Protein AF-A0A834BAZ3-F1 (afdb_monomer)

Structure (mmCIF, N/CA/C/O backbone):
data_AF-A0A834BAZ3-F1
#
_entry.id   AF-A0A834BAZ3-F1
#
loop_
_atom_site.group_PDB
_atom_site.id
_atom_site.type_symbol
_atom_site.label_atom_id
_atom_site.label_alt_id
_atom_site.label_comp_id
_atom_site.label_asym_id
_atom_site.label_entity_id
_atom_site.label_seq_id
_atom_site.pdbx_PDB_ins_code
_atom_site.Cartn_x
_atom_site.Cartn_y
_atom_site.Cartn_z
_atom_site.occupancy
_atom_site.B_iso_or_equiv
_atom_site.auth_seq_id
_atom_site.auth_comp_id
_atom_site.auth_asym_id
_atom_site.auth_atom_id
_atom_site.pdbx_PDB_model_num
ATOM 1 N N . MET A 1 1 ? 1.204 -18.475 -13.395 1.00 45.66 1 MET A N 1
ATOM 2 C CA . MET A 1 1 ? 1.493 -17.386 -14.358 1.00 45.66 1 MET A CA 1
ATOM 3 C C . MET A 1 1 ? 2.823 -16.656 -14.128 1.00 45.66 1 MET A C 1
ATOM 5 O O . MET A 1 1 ? 3.284 -16.047 -15.079 1.00 45.66 1 MET A O 1
ATOM 9 N N . SER A 1 2 ? 3.502 -16.736 -12.968 1.00 54.53 2 SER A N 1
ATOM 10 C CA . SER A 1 2 ? 4.759 -15.977 -12.756 1.00 54.53 2 SER A CA 1
ATOM 11 C C . SER A 1 2 ? 5.998 -16.516 -13.499 1.00 54.53 2 SER A C 1
ATOM 13 O O . SER A 1 2 ? 6.891 -15.741 -13.818 1.00 54.53 2 SER A O 1
ATOM 15 N N . ARG A 1 3 ? 6.054 -17.813 -13.845 1.00 56.44 3 ARG A N 1
ATOM 16 C CA . ARG A 1 3 ? 7.254 -18.448 -14.438 1.00 56.44 3 ARG A CA 1
ATOM 17 C C . ARG A 1 3 ? 7.638 -17.970 -15.847 1.00 56.44 3 ARG A C 1
ATOM 19 O O . ARG A 1 3 ? 8.789 -18.130 -16.219 1.00 56.44 3 ARG A O 1
ATOM 26 N N . MET A 1 4 ? 6.720 -17.389 -16.624 1.00 57.44 4 MET A N 1
ATOM 27 C CA . MET A 1 4 ? 7.007 -16.990 -18.016 1.00 57.44 4 MET A CA 1
ATOM 28 C C . MET A 1 4 ? 7.704 -15.626 -18.135 1.00 57.44 4 MET A C 1
ATOM 30 O O . MET A 1 4 ? 8.395 -15.377 -19.116 1.00 57.44 4 MET A O 1
ATOM 34 N N . TRP A 1 5 ? 7.566 -14.754 -17.135 1.00 62.06 5 TRP A N 1
ATOM 35 C CA . TRP A 1 5 ? 8.027 -13.361 -17.213 1.00 62.06 5 TRP A CA 1
ATOM 36 C C . TRP A 1 5 ? 9.487 -13.171 -16.782 1.00 62.06 5 TRP A C 1
ATOM 38 O O . TRP A 1 5 ? 10.080 -12.134 -17.069 1.00 62.06 5 TRP A O 1
ATOM 48 N N . GLY A 1 6 ? 10.089 -14.174 -16.132 1.00 57.16 6 GLY A N 1
ATOM 49 C CA . GLY A 1 6 ? 11.471 -14.118 -15.639 1.00 57.16 6 GLY A CA 1
ATOM 50 C C . GLY A 1 6 ? 12.545 -14.044 -16.732 1.00 57.16 6 GLY A C 1
ATOM 51 O O . GLY A 1 6 ? 13.692 -13.749 -16.423 1.00 57.16 6 GLY A O 1
ATOM 52 N N . HIS A 1 7 ? 12.183 -14.283 -17.997 1.00 56.03 7 HIS A N 1
ATOM 53 C CA . HIS A 1 7 ? 13.101 -14.245 -19.142 1.00 56.03 7 HIS A CA 1
ATOM 54 C C . HIS A 1 7 ? 13.091 -12.914 -19.915 1.00 56.03 7 HIS A C 1
ATOM 56 O O . HIS A 1 7 ? 13.805 -12.787 -20.907 1.00 56.03 7 HIS A O 1
ATOM 62 N N . LEU A 1 8 ? 12.295 -11.920 -19.498 1.00 61.44 8 LEU A N 1
ATOM 63 C CA . LEU A 1 8 ? 12.310 -10.594 -20.125 1.00 61.44 8 LEU A CA 1
ATOM 64 C C . LEU A 1 8 ? 13.621 -9.872 -19.788 1.00 61.44 8 LEU A C 1
ATOM 66 O O . LEU A 1 8 ? 13.896 -9.580 -18.624 1.00 61.44 8 LEU A O 1
ATOM 70 N N . SER A 1 9 ? 14.399 -9.557 -20.824 1.00 60.88 9 SER A N 1
ATOM 71 C CA . SER A 1 9 ? 15.765 -9.013 -20.754 1.00 60.88 9 SER A CA 1
ATOM 72 C C . SER A 1 9 ? 15.907 -7.700 -19.977 1.00 60.88 9 SER A C 1
ATOM 74 O O . SER A 1 9 ? 16.992 -7.389 -19.501 1.00 60.88 9 SER A O 1
ATOM 76 N N . GLU A 1 10 ? 14.829 -6.929 -19.830 1.00 67.31 10 GLU A N 1
ATOM 77 C CA . GLU A 1 10 ? 14.851 -5.589 -19.228 1.00 67.31 10 GLU A CA 1
ATOM 78 C C . GLU A 1 10 ? 14.331 -5.534 -17.777 1.00 67.31 10 GLU A C 1
ATOM 80 O O . GLU A 1 10 ? 14.084 -4.449 -17.244 1.00 67.31 10 GLU A O 1
ATOM 85 N N . GLY A 1 11 ? 14.123 -6.691 -17.135 1.00 77.38 11 GLY A N 1
ATOM 86 C CA . GLY A 1 11 ? 13.735 -6.778 -15.719 1.00 77.38 11 GLY A CA 1
ATOM 87 C C . GLY A 1 11 ? 12.262 -6.462 -15.419 1.00 77.38 11 GLY A C 1
ATOM 88 O O . GLY A 1 11 ? 11.820 -6.610 -14.279 1.00 77.38 11 GLY A O 1
ATOM 89 N N . TYR A 1 12 ? 11.456 -6.101 -16.428 1.00 86.19 12 TYR A N 1
ATOM 90 C CA . TYR A 1 12 ? 10.031 -5.789 -16.242 1.00 86.19 12 TYR A CA 1
ATOM 91 C C . TYR A 1 12 ? 9.219 -6.946 -15.663 1.00 86.19 12 TYR A C 1
ATOM 93 O O . TYR A 1 12 ? 8.254 -6.696 -14.952 1.00 86.19 12 TYR A O 1
ATOM 101 N N . GLY A 1 13 ? 9.606 -8.203 -15.900 1.00 88.12 13 GLY A N 1
ATOM 102 C CA . GLY A 1 13 ? 8.900 -9.346 -15.319 1.00 88.12 13 GLY A CA 1
ATOM 103 C C . GLY A 1 13 ? 8.860 -9.309 -13.788 1.00 88.12 13 GLY A C 1
ATOM 104 O O . GLY A 1 13 ? 7.816 -9.580 -13.190 1.00 88.12 13 GLY A O 1
ATOM 105 N N . GLN A 1 14 ? 9.964 -8.902 -13.153 1.00 88.88 14 GLN A N 1
ATOM 106 C CA . GLN A 1 14 ? 10.025 -8.725 -11.703 1.00 88.88 14 GLN A CA 1
ATOM 107 C C . GLN A 1 14 ? 9.153 -7.546 -11.257 1.00 88.88 14 GLN A C 1
ATOM 109 O O . GLN A 1 14 ? 8.362 -7.706 -10.329 1.00 88.88 14 GLN A O 1
ATOM 114 N N . LEU A 1 15 ? 9.240 -6.408 -11.959 1.00 91.81 15 LEU A N 1
ATOM 115 C CA . LEU A 1 15 ? 8.444 -5.204 -11.683 1.00 91.81 15 LEU A CA 1
ATOM 116 C C . LEU A 1 15 ? 6.936 -5.473 -11.783 1.00 91.81 15 LEU A C 1
ATOM 118 O O . LEU A 1 15 ? 6.183 -5.139 -10.872 1.00 91.81 15 LEU A O 1
ATOM 122 N N . CYS A 1 16 ? 6.492 -6.148 -12.843 1.00 92.44 16 CYS A N 1
ATOM 123 C CA . CYS A 1 16 ? 5.100 -6.554 -13.005 1.00 92.44 16 CYS A CA 1
ATOM 124 C C . CYS A 1 16 ? 4.662 -7.501 -11.884 1.00 92.44 16 CYS A C 1
ATOM 126 O O . CYS A 1 16 ? 3.574 -7.341 -11.338 1.00 92.44 16 CYS A O 1
ATOM 128 N N . SER A 1 17 ? 5.500 -8.472 -11.510 1.00 93.00 17 SER A N 1
ATOM 129 C CA . SER A 1 17 ? 5.165 -9.423 -10.447 1.00 93.00 17 SER A CA 1
ATOM 130 C C . SER A 1 17 ? 4.983 -8.738 -9.091 1.00 93.00 17 SER A C 1
ATOM 132 O O . SER A 1 17 ? 4.024 -9.054 -8.385 1.00 93.00 17 SER A O 1
ATOM 134 N N . ILE A 1 18 ? 5.878 -7.818 -8.714 1.00 94.94 18 ILE A N 1
ATOM 135 C CA . ILE A 1 18 ? 5.769 -7.105 -7.434 1.00 94.94 18 ILE A CA 1
ATOM 136 C C . ILE A 1 18 ? 4.602 -6.109 -7.447 1.00 94.94 18 ILE A C 1
ATOM 138 O O . ILE A 1 18 ? 3.874 -6.015 -6.463 1.00 94.94 18 ILE A O 1
ATOM 142 N N . TYR A 1 19 ? 4.339 -5.454 -8.582 1.00 95.88 19 TYR A N 1
ATOM 143 C CA . TYR A 1 19 ? 3.196 -4.554 -8.724 1.00 95.88 19 TYR A CA 1
ATOM 144 C C . TYR A 1 19 ? 1.858 -5.300 -8.620 1.00 95.88 19 TYR A C 1
ATOM 146 O O . TYR A 1 19 ? 0.960 -4.876 -7.900 1.00 95.88 19 TYR A O 1
ATOM 154 N N . LEU A 1 20 ? 1.729 -6.467 -9.259 1.00 96.00 20 LEU A N 1
ATOM 155 C CA . LEU A 1 20 ? 0.533 -7.307 -9.128 1.00 96.00 20 LEU A CA 1
ATOM 156 C C . LEU A 1 20 ? 0.349 -7.845 -7.702 1.00 96.00 20 LEU A C 1
ATOM 158 O O . LEU A 1 20 ? -0.790 -8.007 -7.259 1.00 96.00 20 LEU A O 1
ATOM 162 N N . LYS A 1 21 ? 1.446 -8.116 -6.979 1.00 96.19 21 LYS A N 1
ATOM 163 C CA . LYS A 1 21 ? 1.386 -8.457 -5.551 1.00 96.19 21 LYS A CA 1
ATOM 164 C C . LYS A 1 21 ? 0.803 -7.289 -4.752 1.00 96.19 21 LYS A C 1
ATOM 166 O O . LYS A 1 21 ? -0.127 -7.515 -3.988 1.00 96.19 21 LYS A O 1
ATOM 171 N N . LEU A 1 22 ? 1.271 -6.063 -4.997 1.00 96.75 22 LEU A N 1
ATOM 172 C CA . LEU A 1 22 ? 0.737 -4.863 -4.353 1.00 96.75 22 LEU A CA 1
ATOM 173 C C . LEU A 1 22 ? -0.754 -4.665 -4.633 1.00 96.75 22 LEU A C 1
ATOM 175 O O . LEU A 1 22 ? -1.531 -4.478 -3.701 1.00 96.75 22 LEU A O 1
ATOM 179 N N . LEU A 1 23 ? -1.171 -4.759 -5.898 1.00 96.62 23 LEU A N 1
ATOM 180 C CA . LEU A 1 23 ? -2.580 -4.614 -6.268 1.00 96.62 23 LEU A CA 1
ATOM 181 C C . LEU A 1 23 ? -3.464 -5.643 -5.561 1.00 96.62 23 LEU A C 1
ATOM 183 O O . LEU A 1 23 ? -4.558 -5.308 -5.113 1.00 96.62 23 LEU A O 1
ATOM 187 N N . ARG A 1 24 ? -2.991 -6.887 -5.427 1.00 96.88 24 ARG A N 1
ATOM 188 C CA . ARG A 1 24 ? -3.692 -7.912 -4.653 1.00 96.88 24 ARG A CA 1
ATOM 189 C C . ARG A 1 24 ? -3.819 -7.513 -3.186 1.00 96.88 24 ARG A C 1
ATOM 191 O O . ARG A 1 24 ? -4.936 -7.522 -2.684 1.00 96.88 24 ARG A O 1
ATOM 198 N N . THR A 1 25 ? -2.718 -7.133 -2.536 1.00 96.69 25 THR A N 1
ATOM 199 C CA . THR A 1 25 ? -2.725 -6.682 -1.136 1.00 96.69 25 THR A CA 1
ATOM 200 C C . THR A 1 25 ? -3.708 -5.530 -0.934 1.00 96.69 25 THR A C 1
ATOM 202 O O . THR A 1 25 ? -4.527 -5.578 -0.021 1.00 96.69 25 THR A O 1
ATOM 205 N N . LYS A 1 26 ? -3.705 -4.543 -1.840 1.00 96.19 26 LYS A N 1
ATOM 206 C CA . LYS A 1 26 ? -4.640 -3.412 -1.824 1.00 96.19 26 LYS A CA 1
ATOM 207 C C . LYS A 1 26 ? -6.096 -3.880 -1.916 1.00 96.19 26 LYS A C 1
ATOM 209 O O . LYS A 1 26 ? -6.925 -3.493 -1.097 1.00 96.19 26 LYS A O 1
ATOM 214 N N . MET A 1 27 ? -6.423 -4.742 -2.881 1.00 97.06 27 MET A N 1
ATOM 215 C CA . MET A 1 27 ? -7.785 -5.273 -3.038 1.00 97.06 27 MET A CA 1
ATOM 216 C C . MET A 1 27 ? -8.240 -6.088 -1.822 1.00 97.06 27 MET A C 1
ATOM 218 O O . MET A 1 27 ? -9.376 -5.937 -1.375 1.00 97.06 27 MET A O 1
ATOM 222 N N . GLU A 1 28 ? -7.367 -6.930 -1.269 1.00 96.94 28 GLU A N 1
ATOM 223 C CA . GLU A 1 28 ? -7.655 -7.721 -0.069 1.00 96.94 28 GLU A CA 1
ATOM 224 C C . GLU A 1 28 ? -7.884 -6.818 1.150 1.00 96.94 28 GLU A C 1
ATOM 226 O O . GL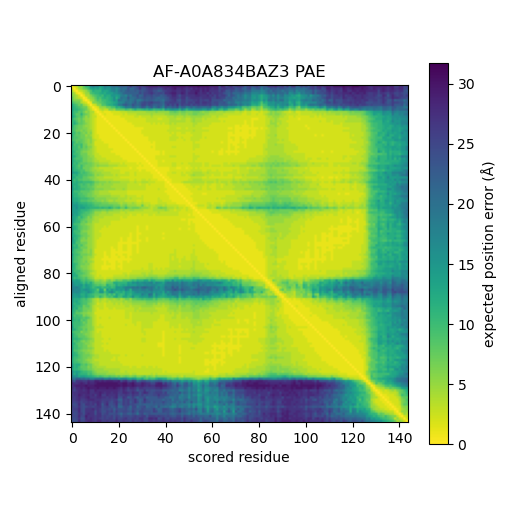U A 1 28 ? -8.857 -7.021 1.877 1.00 96.94 28 GLU A O 1
ATOM 231 N N . TYR A 1 29 ? -7.059 -5.782 1.329 1.00 97.25 29 TYR A N 1
ATOM 232 C CA . TYR A 1 29 ? -7.219 -4.789 2.391 1.00 97.25 29 TYR A CA 1
ATOM 233 C C . TYR A 1 29 ? -8.577 -4.084 2.313 1.00 97.25 29 TYR A C 1
ATOM 235 O O . TYR A 1 29 ? -9.313 -4.068 3.297 1.00 97.25 29 TYR A O 1
ATOM 243 N N . HIS A 1 30 ? -8.960 -3.562 1.143 1.00 96.94 30 HIS A N 1
ATOM 244 C CA . HIS A 1 30 ? -10.247 -2.873 0.977 1.00 96.94 30 HIS A CA 1
ATOM 245 C C . HIS A 1 30 ? -11.455 -3.818 1.036 1.00 96.94 30 HIS A C 1
ATOM 247 O O . HIS A 1 30 ? -12.540 -3.394 1.422 1.00 96.94 30 HIS A O 1
ATOM 253 N N . THR A 1 31 ? -11.280 -5.100 0.696 1.00 96.50 31 THR A N 1
ATOM 254 C CA . THR A 1 31 ? -12.336 -6.113 0.863 1.00 96.50 31 THR A CA 1
ATOM 255 C C . THR A 1 31 ? -12.611 -6.381 2.342 1.00 96.50 31 THR A C 1
ATOM 257 O O . THR A 1 31 ? -13.768 -6.502 2.737 1.00 96.50 31 THR A O 1
ATOM 260 N N . LYS A 1 32 ? -11.558 -6.456 3.166 1.00 95.44 32 LYS A N 1
ATOM 261 C CA . LYS A 1 32 ? -11.676 -6.632 4.621 1.00 95.44 32 LYS A CA 1
ATOM 262 C C . LYS A 1 32 ? -12.140 -5.358 5.326 1.00 95.44 32 LYS A C 1
ATOM 264 O O . LYS A 1 32 ? -12.892 -5.437 6.290 1.00 95.44 32 LYS A O 1
ATOM 269 N N . ASN A 1 33 ? -11.732 -4.196 4.815 1.00 95.00 33 ASN A N 1
ATOM 270 C CA . ASN A 1 33 ? -11.949 -2.894 5.438 1.00 95.00 33 ASN A CA 1
ATOM 271 C C . ASN A 1 33 ? -12.734 -1.943 4.511 1.00 95.00 33 ASN A C 1
ATOM 273 O O . ASN A 1 33 ? -12.194 -0.931 4.055 1.00 95.00 33 ASN A O 1
ATOM 277 N N . PRO A 1 34 ? -14.028 -2.209 4.244 1.00 93.75 34 PRO A N 1
ATOM 278 C CA . PRO A 1 34 ? -14.820 -1.459 3.262 1.00 93.75 34 PRO A CA 1
ATOM 279 C C . PRO A 1 34 ? -15.070 0.012 3.640 1.00 93.75 34 PRO A C 1
ATOM 281 O O . PRO A 1 34 ? -15.498 0.798 2.798 1.00 93.75 34 PRO A O 1
ATOM 284 N N . ARG A 1 35 ? -14.801 0.406 4.894 1.00 93.00 35 ARG A N 1
ATOM 285 C CA . ARG A 1 35 ? -14.858 1.809 5.345 1.00 93.00 35 ARG A CA 1
ATOM 286 C C . ARG A 1 35 ? -13.710 2.660 4.790 1.00 93.00 35 ARG A C 1
ATOM 288 O O . ARG A 1 35 ? -13.834 3.882 4.760 1.00 93.00 35 ARG A O 1
ATOM 295 N N . PHE A 1 36 ? -12.603 2.043 4.368 1.00 95.50 36 PHE A N 1
ATOM 296 C CA . PHE A 1 36 ? -11.447 2.761 3.838 1.00 95.50 36 PHE A CA 1
ATOM 297 C C . PHE A 1 36 ? -11.637 3.062 2.348 1.00 95.50 36 PHE A C 1
ATOM 299 O O . PHE A 1 36 ? -11.749 2.125 1.549 1.00 95.50 36 PHE A O 1
ATOM 306 N N . PRO A 1 37 ? -11.628 4.342 1.940 1.00 95.38 37 PRO A N 1
ATOM 307 C CA . PRO A 1 37 ? -11.733 4.702 0.533 1.00 95.38 37 PRO A CA 1
ATOM 308 C C . PRO A 1 37 ? -10.465 4.296 -0.230 1.00 95.38 37 PRO A C 1
ATOM 310 O O . PRO A 1 37 ? -9.382 4.211 0.342 1.00 95.38 37 PRO A O 1
ATOM 313 N N . GLY A 1 38 ? -10.575 4.081 -1.545 1.00 93.12 38 GLY A N 1
ATOM 314 C CA . GLY A 1 38 ? -9.458 3.591 -2.373 1.00 93.12 38 GLY A CA 1
ATOM 315 C C . GLY A 1 38 ? -8.252 4.537 -2.488 1.00 93.12 38 GLY A C 1
ATOM 316 O O . GLY A 1 38 ? -7.159 4.097 -2.844 1.00 93.12 38 GLY A O 1
ATOM 317 N N . ASN A 1 39 ? -8.445 5.824 -2.188 1.00 93.31 39 ASN A N 1
ATOM 318 C CA . ASN A 1 39 ? -7.384 6.832 -2.082 1.00 93.31 39 ASN A CA 1
ATOM 319 C C . ASN A 1 39 ? -6.884 7.027 -0.640 1.00 93.31 39 ASN A C 1
ATOM 321 O O . ASN A 1 39 ? -6.097 7.934 -0.394 1.00 93.31 39 ASN A O 1
ATOM 325 N N . LEU A 1 40 ? -7.394 6.229 0.303 1.00 95.94 40 LEU A N 1
ATOM 326 C CA . LEU A 1 40 ? -7.067 6.257 1.725 1.00 95.94 40 LEU A CA 1
ATOM 327 C C . LEU A 1 40 ? -7.315 7.607 2.411 1.00 95.94 40 LEU A C 1
ATOM 329 O O . LEU A 1 40 ? -6.821 7.817 3.505 1.00 95.94 40 LEU A O 1
ATOM 333 N N . GLN A 1 41 ? -8.104 8.516 1.831 1.00 94.19 41 GLN A N 1
ATOM 334 C CA . GLN A 1 41 ? -8.405 9.799 2.462 1.00 94.19 41 GLN A CA 1
ATOM 335 C C . GLN A 1 41 ? -9.565 9.677 3.449 1.00 94.19 41 GLN A C 1
ATOM 337 O O . GLN A 1 41 ? -10.734 9.691 3.068 1.00 94.19 41 GLN A O 1
ATOM 342 N N . MET A 1 42 ? -9.234 9.609 4.732 1.00 93.81 42 MET A N 1
ATOM 343 C CA . MET A 1 42 ? -10.192 9.659 5.834 1.00 93.81 42 MET A CA 1
ATOM 344 C C . MET A 1 42 ? -9.750 10.623 6.937 1.00 93.81 42 MET A C 1
ATOM 346 O O . MET A 1 42 ? -8.560 10.868 7.142 1.00 93.81 42 MET A O 1
ATOM 350 N N . SER A 1 43 ? -10.737 11.169 7.645 1.00 94.69 43 SER A N 1
ATOM 351 C CA . SER A 1 43 ? -10.531 11.950 8.867 1.00 94.69 43 SER A CA 1
ATOM 352 C C . SER A 1 43 ? -10.233 11.054 10.071 1.00 94.69 43 SER A C 1
ATOM 354 O O . SER A 1 43 ? -10.615 9.884 10.093 1.00 94.69 43 SER A O 1
ATOM 356 N N . ASP A 1 44 ? -9.639 11.628 11.118 1.00 93.00 44 ASP A N 1
ATOM 357 C CA . ASP A 1 44 ? -9.340 10.914 12.369 1.00 93.00 44 ASP A CA 1
ATOM 358 C C . ASP A 1 44 ? -10.591 10.285 12.988 1.00 93.00 44 ASP A C 1
ATOM 360 O O . ASP A 1 44 ? -10.567 9.152 13.451 1.00 93.00 44 ASP A O 1
ATOM 364 N N . ARG A 1 45 ? -11.730 10.980 12.908 1.00 93.81 45 ARG A N 1
ATOM 365 C CA . ARG A 1 45 ? -13.010 10.444 13.373 1.00 93.81 45 ARG A CA 1
ATOM 366 C C . ARG A 1 45 ? -13.426 9.184 12.606 1.00 93.81 45 ARG A C 1
ATOM 368 O O . ARG A 1 45 ? -13.912 8.238 13.211 1.00 93.81 45 ARG A O 1
ATOM 375 N N . GLN A 1 46 ? -13.245 9.164 11.287 1.00 95.12 46 GLN A N 1
ATOM 376 C CA . GLN A 1 46 ? -13.586 7.995 10.470 1.00 95.12 46 GLN A CA 1
ATOM 377 C C . GLN A 1 46 ? -12.633 6.823 10.730 1.00 95.12 46 GLN A C 1
ATOM 379 O O . GLN A 1 46 ? -13.064 5.674 10.684 1.00 95.12 46 GLN A O 1
ATOM 384 N N . LEU A 1 47 ? -11.360 7.105 11.029 1.00 94.19 47 LEU A N 1
ATOM 385 C CA . LEU A 1 47 ? -10.396 6.092 11.459 1.00 94.19 47 LEU A CA 1
ATOM 386 C C . LEU A 1 47 ? -10.812 5.466 12.802 1.00 94.19 47 LEU A C 1
ATOM 388 O O . LEU A 1 47 ? -10.743 4.250 12.972 1.00 94.19 47 LEU A O 1
ATOM 392 N N . ASP A 1 48 ? -11.311 6.282 13.729 1.00 92.06 48 ASP A N 1
ATOM 393 C CA . ASP A 1 48 ? -11.808 5.829 15.033 1.00 92.06 48 ASP A CA 1
ATOM 394 C C . ASP A 1 48 ? -13.056 4.959 14.907 1.00 92.06 48 ASP A C 1
ATOM 396 O O . ASP A 1 48 ? -13.146 3.896 15.522 1.00 92.06 48 ASP A O 1
ATOM 400 N N . GLU A 1 49 ? -14.000 5.395 14.072 1.00 93.25 49 GLU A N 1
ATOM 401 C CA . GLU A 1 49 ? -15.208 4.643 13.732 1.00 93.25 49 GLU A CA 1
ATOM 402 C C . GLU A 1 49 ? -14.864 3.321 13.023 1.00 93.25 49 GLU A C 1
ATOM 404 O O . GLU A 1 49 ? -15.554 2.320 13.219 1.00 93.25 49 GLU A O 1
ATOM 409 N N . ALA A 1 50 ? -13.776 3.275 12.244 1.00 91.94 50 ALA A N 1
ATOM 410 C CA . ALA A 1 50 ? -13.332 2.055 11.579 1.00 91.94 50 ALA A CA 1
ATOM 411 C C . ALA A 1 50 ? -12.860 0.972 12.557 1.00 91.94 50 ALA A C 1
ATOM 413 O O . ALA A 1 50 ? -13.103 -0.203 12.290 1.00 91.94 50 ALA A O 1
ATOM 414 N N . GLY A 1 51 ? -12.247 1.356 13.681 1.00 88.75 51 GLY A N 1
ATOM 415 C CA . GLY A 1 51 ? -11.846 0.428 14.741 1.00 88.75 51 GLY A CA 1
ATOM 416 C C . GLY A 1 51 ? -12.953 0.071 15.737 1.00 88.75 51 GLY A C 1
ATOM 417 O O . GLY A 1 51 ? -12.707 -0.710 16.649 1.00 88.75 51 GLY A O 1
ATOM 418 N N . GLU A 1 52 ? -14.164 0.621 15.589 1.00 90.00 52 GLU A N 1
ATOM 419 C CA . GLU A 1 52 ? -15.357 0.276 16.389 1.00 90.00 52 GLU A CA 1
ATOM 420 C C . GLU A 1 52 ? -15.159 0.354 17.915 1.00 90.00 52 GLU A C 1
ATOM 422 O O . GLU A 1 52 ? -15.826 -0.343 18.674 1.00 90.00 52 GLU A O 1
ATOM 427 N N . SER A 1 53 ? -14.230 1.198 18.376 1.00 85.69 53 SER A N 1
ATOM 428 C CA . SER A 1 53 ? -13.836 1.286 19.791 1.00 85.69 53 SER A CA 1
ATOM 429 C C . SER A 1 53 ? -13.367 -0.045 20.415 1.00 85.69 53 SER A C 1
ATOM 431 O O . SER A 1 53 ? -13.320 -0.153 21.639 1.00 85.69 53 SER A O 1
ATOM 433 N N . ASP A 1 54 ? -12.971 -1.032 19.603 1.00 88.56 54 ASP A N 1
ATOM 434 C CA . ASP A 1 54 ? -12.439 -2.322 20.050 1.00 88.56 54 ASP A CA 1
ATOM 435 C C . ASP A 1 54 ? -10.924 -2.381 19.809 1.00 88.56 54 ASP A C 1
ATOM 437 O O . ASP A 1 54 ? -10.428 -2.210 18.692 1.00 88.56 54 ASP A O 1
ATOM 441 N N . VAL A 1 55 ? -10.168 -2.650 20.876 1.00 89.19 55 VAL A N 1
ATOM 442 C CA . VAL A 1 55 ? -8.703 -2.775 20.846 1.00 89.19 55 VAL A CA 1
ATOM 443 C C . VAL A 1 55 ? -8.250 -3.858 19.867 1.00 89.19 55 VAL A C 1
ATOM 445 O O . VAL A 1 55 ? -7.248 -3.671 19.177 1.00 89.19 55 VAL A O 1
ATOM 448 N N . ASN A 1 56 ? -8.994 -4.960 19.749 1.00 90.19 56 ASN A N 1
ATOM 449 C CA . ASN A 1 56 ? -8.666 -6.038 18.817 1.00 90.19 56 ASN A CA 1
ATOM 450 C C . ASN A 1 56 ? -8.803 -5.576 17.364 1.00 90.19 56 ASN A C 1
ATOM 452 O O . ASN A 1 56 ? -7.952 -5.898 16.535 1.00 90.19 56 ASN A O 1
ATOM 456 N N . ASN A 1 57 ? -9.825 -4.770 17.066 1.00 92.25 57 ASN A N 1
ATOM 457 C CA . ASN A 1 57 ? -10.024 -4.196 15.738 1.00 92.25 57 ASN A CA 1
ATOM 458 C C . ASN A 1 57 ? -8.926 -3.183 15.411 1.00 92.25 57 ASN A C 1
ATOM 460 O O . ASN A 1 57 ? -8.354 -3.236 14.325 1.00 92.25 57 ASN A O 1
ATOM 464 N N . PHE A 1 58 ? -8.559 -2.308 16.355 1.00 91.88 58 PHE A N 1
ATOM 465 C CA . PHE A 1 58 ? -7.418 -1.405 16.172 1.00 91.88 58 PHE A CA 1
ATOM 466 C C . PHE A 1 58 ? -6.109 -2.171 15.945 1.00 91.88 58 PHE A C 1
ATOM 468 O O . PHE A 1 58 ? -5.308 -1.779 15.094 1.00 91.88 58 PHE A O 1
ATOM 475 N N . PHE A 1 59 ? -5.894 -3.274 16.664 1.00 92.44 59 PHE A N 1
ATOM 476 C CA . PHE A 1 59 ? -4.709 -4.110 16.500 1.00 92.44 59 PHE A CA 1
ATOM 477 C C . PHE A 1 59 ? -4.678 -4.765 15.118 1.00 92.44 59 PHE A C 1
ATOM 479 O O . PHE A 1 59 ? -3.681 -4.639 14.407 1.00 92.44 59 PHE A O 1
ATOM 486 N N . GLN A 1 60 ? -5.782 -5.390 14.705 1.00 93.50 60 GLN A N 1
ATOM 487 C CA . GLN A 1 60 ? -5.905 -6.018 13.393 1.00 93.50 60 GLN A CA 1
ATOM 488 C C . GLN A 1 60 ? -5.709 -4.999 12.263 1.00 93.50 60 GLN A C 1
ATOM 490 O O . GLN A 1 60 ? -4.907 -5.242 11.363 1.00 93.50 60 GLN A O 1
ATOM 495 N N . LEU A 1 61 ? -6.355 -3.829 12.347 1.00 95.00 61 LEU A N 1
ATOM 496 C CA . LEU A 1 61 ? -6.170 -2.731 11.391 1.00 95.00 61 LEU A CA 1
ATOM 497 C C . LEU A 1 61 ? -4.705 -2.299 11.300 1.00 95.00 61 LEU A C 1
ATOM 499 O O . LEU A 1 61 ? -4.188 -2.104 10.204 1.00 95.00 61 LEU A O 1
ATOM 503 N N . THR A 1 62 ? -4.023 -2.185 12.442 1.00 95.00 62 THR A N 1
ATOM 504 C CA . THR A 1 62 ? -2.606 -1.798 12.493 1.00 95.00 62 THR A CA 1
ATOM 505 C C . THR A 1 62 ? -1.717 -2.833 11.805 1.00 95.00 62 THR A C 1
ATOM 507 O O . THR A 1 62 ? -0.843 -2.466 11.022 1.00 95.00 62 THR A O 1
ATOM 510 N N . VAL A 1 63 ? -1.938 -4.127 12.065 1.00 94.50 63 VAL A N 1
ATOM 511 C CA . VAL A 1 63 ? -1.190 -5.221 11.420 1.00 94.50 63 VAL A CA 1
ATOM 512 C C . VAL A 1 63 ? -1.400 -5.198 9.907 1.00 94.50 63 VAL A C 1
ATOM 514 O O . VAL A 1 63 ? -0.432 -5.215 9.151 1.00 94.50 63 VAL A O 1
ATOM 517 N N . GLU A 1 64 ? -2.648 -5.087 9.459 1.00 95.44 64 GLU A N 1
ATOM 518 C CA . GLU A 1 64 ? -2.976 -5.065 8.033 1.00 95.44 64 GLU A CA 1
ATOM 519 C C . GLU A 1 64 ? -2.412 -3.830 7.315 1.00 95.44 64 GLU A C 1
ATOM 521 O O . GLU A 1 64 ? -1.936 -3.940 6.184 1.00 95.44 64 GLU A O 1
ATOM 526 N N . MET A 1 65 ? -2.404 -2.661 7.968 1.00 95.94 65 MET A N 1
ATOM 527 C CA . MET A 1 65 ? -1.752 -1.459 7.435 1.00 95.94 65 MET A CA 1
ATOM 528 C C . MET A 1 65 ? -0.236 -1.628 7.322 1.00 95.94 65 MET A C 1
ATOM 530 O O . MET A 1 65 ? 0.352 -1.166 6.344 1.00 95.94 65 MET A O 1
ATOM 534 N N . PHE A 1 66 ? 0.404 -2.310 8.276 1.00 96.44 66 PHE A N 1
ATOM 535 C CA . PHE A 1 66 ? 1.830 -2.616 8.185 1.00 96.44 66 PHE A CA 1
ATOM 536 C C . PHE A 1 66 ? 2.153 -3.568 7.032 1.00 96.44 66 PHE A C 1
ATOM 538 O O . PHE A 1 66 ? 3.123 -3.314 6.320 1.00 96.44 66 PHE A O 1
ATOM 545 N N . ASP A 1 67 ? 1.347 -4.610 6.819 1.00 95.06 67 ASP A N 1
ATOM 546 C CA . ASP A 1 67 ? 1.513 -5.536 5.691 1.00 95.06 67 ASP A CA 1
ATOM 547 C C . ASP A 1 67 ? 1.349 -4.804 4.345 1.00 95.06 67 ASP A C 1
ATOM 549 O O . ASP A 1 67 ? 2.096 -5.041 3.388 1.00 95.06 67 ASP A O 1
ATOM 553 N N . TYR A 1 68 ? 0.394 -3.870 4.269 1.00 97.12 68 TYR A N 1
ATOM 554 C CA . TYR A 1 68 ? 0.202 -3.027 3.092 1.00 97.12 68 TYR A CA 1
ATOM 555 C C . TYR A 1 68 ? 1.418 -2.105 2.875 1.00 97.12 68 TYR A C 1
ATOM 557 O O . TYR A 1 68 ? 2.027 -2.131 1.801 1.00 97.12 68 TYR A O 1
ATOM 565 N N . LEU A 1 69 ? 1.855 -1.376 3.906 1.00 96.81 69 LEU A N 1
ATOM 566 C CA . LEU A 1 69 ? 3.024 -0.493 3.841 1.00 96.81 69 LEU A CA 1
ATOM 567 C C . LEU A 1 69 ? 4.304 -1.250 3.447 1.00 96.81 69 LEU A C 1
ATOM 569 O O . LEU A 1 69 ? 5.100 -0.761 2.649 1.00 96.81 69 LEU A O 1
ATOM 573 N N . GLU A 1 70 ? 4.506 -2.464 3.958 1.00 96.25 70 GLU A N 1
ATOM 574 C CA . GLU A 1 70 ? 5.639 -3.308 3.574 1.00 96.25 70 GLU A CA 1
ATOM 575 C C . GLU A 1 70 ? 5.594 -3.678 2.085 1.00 96.25 70 GLU A C 1
ATOM 577 O O . GLU A 1 70 ? 6.621 -3.675 1.400 1.00 96.25 70 GLU A O 1
ATOM 582 N N . CYS A 1 71 ? 4.412 -3.975 1.544 1.00 97.19 71 CYS A N 1
ATOM 583 C CA . CYS A 1 71 ? 4.269 -4.271 0.124 1.00 97.19 71 CYS A CA 1
ATOM 584 C C . CYS A 1 71 ? 4.577 -3.048 -0.761 1.00 97.19 71 CYS A C 1
ATOM 586 O O . CYS A 1 71 ? 5.224 -3.202 -1.801 1.00 97.19 71 CYS A O 1
ATOM 588 N N . GLU A 1 72 ? 4.163 -1.853 -0.334 1.00 97.06 72 GLU A N 1
ATOM 589 C CA . GLU A 1 72 ? 4.468 -0.574 -0.993 1.00 97.06 72 GLU A CA 1
ATOM 590 C C . GLU A 1 72 ? 5.983 -0.296 -1.009 1.00 97.06 72 GLU A C 1
ATOM 592 O O . GLU A 1 72 ? 6.575 -0.031 -2.060 1.00 97.06 72 GLU A O 1
ATOM 597 N N . LEU A 1 73 ? 6.652 -0.451 0.140 1.00 96.56 73 LEU A N 1
ATOM 598 C CA . LEU A 1 73 ? 8.102 -0.261 0.261 1.00 96.56 73 LEU A CA 1
ATOM 599 C C . LEU A 1 73 ? 8.900 -1.284 -0.560 1.00 96.56 73 LEU A C 1
ATOM 601 O O . LEU A 1 73 ? 9.915 -0.942 -1.168 1.00 96.56 73 LEU A O 1
ATOM 605 N N . ASN A 1 74 ? 8.424 -2.528 -0.644 1.00 96.69 74 ASN A N 1
ATOM 606 C CA . ASN A 1 74 ? 9.035 -3.547 -1.495 1.00 96.69 74 ASN A CA 1
ATOM 607 C C . ASN A 1 74 ? 8.936 -3.191 -2.987 1.00 96.69 74 ASN A C 1
ATOM 609 O O . ASN A 1 74 ? 9.901 -3.394 -3.734 1.00 96.69 74 ASN A O 1
ATOM 613 N N . LEU A 1 75 ? 7.802 -2.638 -3.438 1.00 96.56 75 LEU A 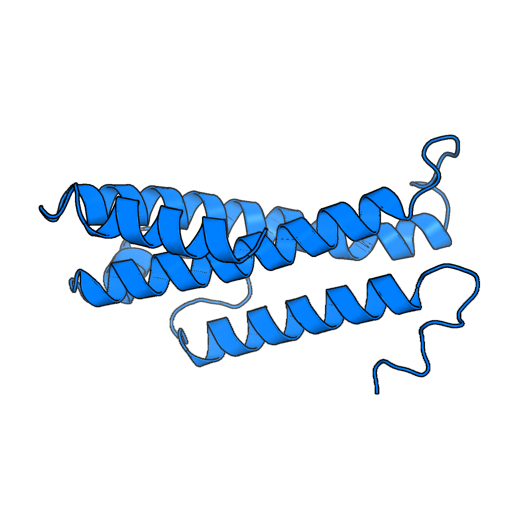N 1
ATOM 614 C CA . LEU A 1 75 ? 7.675 -2.120 -4.801 1.00 96.56 75 LEU A CA 1
ATOM 615 C C . LEU A 1 75 ? 8.638 -0.951 -5.027 1.00 96.56 75 LEU A C 1
ATOM 617 O O . LEU A 1 75 ? 9.371 -0.971 -6.017 1.00 96.56 75 LEU A O 1
ATOM 621 N N . PHE A 1 76 ? 8.681 0.016 -4.103 1.00 96.06 76 PHE A N 1
ATOM 622 C CA . PHE A 1 76 ? 9.603 1.152 -4.168 1.00 96.06 76 PHE A CA 1
ATOM 623 C C . PHE A 1 76 ? 11.050 0.691 -4.352 1.00 96.06 76 PHE A C 1
ATOM 625 O O . PHE A 1 76 ? 11.707 1.090 -5.315 1.00 96.06 76 PHE A O 1
ATOM 632 N N . GLN A 1 77 ? 11.519 -0.209 -3.483 1.00 94.94 77 GLN A N 1
ATOM 633 C CA . GLN A 1 77 ? 12.884 -0.725 -3.525 1.00 94.94 77 GLN A CA 1
ATOM 634 C C . GLN A 1 77 ? 13.171 -1.470 -4.834 1.00 94.94 77 GLN A C 1
ATOM 636 O O . GLN A 1 77 ? 14.233 -1.288 -5.430 1.00 94.94 77 GLN A O 1
ATOM 641 N N . THR A 1 78 ? 12.228 -2.290 -5.308 1.00 93.94 78 THR A N 1
ATOM 642 C CA . THR A 1 78 ? 12.401 -3.062 -6.550 1.00 93.94 78 THR A CA 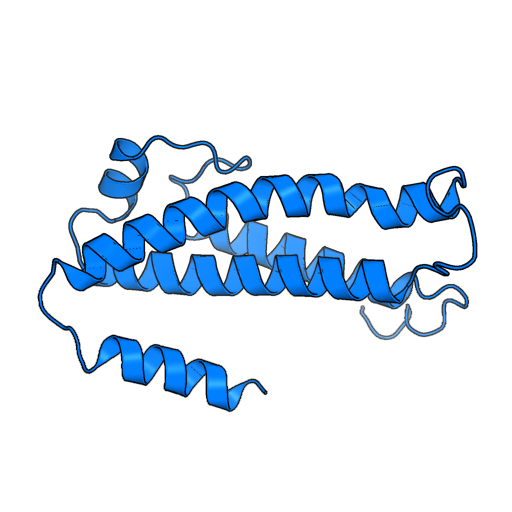1
ATOM 643 C C . THR A 1 78 ? 12.480 -2.143 -7.768 1.00 93.94 78 THR A C 1
ATOM 645 O O . THR A 1 78 ? 13.338 -2.337 -8.629 1.00 93.94 78 THR A O 1
ATOM 648 N N . VAL A 1 79 ? 11.625 -1.116 -7.835 1.00 93.06 79 VAL A N 1
ATOM 649 C CA . VAL A 1 79 ? 11.684 -0.104 -8.895 1.00 93.06 79 VAL A CA 1
ATOM 650 C C . VAL A 1 79 ? 13.014 0.634 -8.832 1.00 93.06 79 VAL A C 1
ATOM 652 O O . VAL A 1 79 ? 13.696 0.682 -9.850 1.00 93.06 79 VAL A O 1
ATOM 655 N N . PHE A 1 80 ? 13.423 1.143 -7.667 1.00 90.56 80 PHE A N 1
ATOM 656 C CA . PHE A 1 80 ? 14.684 1.876 -7.512 1.00 90.56 80 PHE A CA 1
ATOM 657 C C . PHE A 1 80 ? 15.900 1.046 -7.939 1.00 90.56 80 PHE A C 1
ATOM 659 O O . PHE A 1 80 ? 16.741 1.540 -8.687 1.00 90.56 80 PHE A O 1
ATOM 666 N N . ASN A 1 81 ? 15.951 -0.230 -7.549 1.00 90.00 81 ASN A N 1
ATOM 667 C CA . ASN A 1 81 ? 17.022 -1.153 -7.936 1.00 90.00 81 ASN A CA 1
ATOM 668 C C . ASN A 1 81 ? 17.044 -1.466 -9.443 1.00 90.00 81 ASN A C 1
ATOM 670 O O . ASN A 1 81 ? 18.060 -1.927 -9.957 1.00 90.00 81 ASN A O 1
ATOM 674 N N . SER A 1 82 ? 15.937 -1.238 -10.157 1.00 88.50 82 SER A N 1
ATOM 675 C CA . SER A 1 82 ? 15.846 -1.453 -11.608 1.00 88.50 82 SER A CA 1
ATOM 676 C C . SER A 1 82 ? 16.313 -0.256 -12.448 1.00 88.50 82 SER A C 1
ATOM 678 O O . SER A 1 82 ? 16.376 -0.356 -13.676 1.00 88.50 82 SER A O 1
ATOM 680 N N . LEU A 1 83 ? 16.609 0.888 -11.819 1.00 86.75 83 LEU A N 1
ATOM 681 C CA . LEU A 1 83 ? 17.034 2.103 -12.514 1.00 86.75 83 LEU A CA 1
ATOM 682 C C . LEU A 1 83 ? 18.562 2.184 -12.584 1.00 86.75 83 LEU A C 1
ATOM 684 O O . LEU A 1 83 ? 19.261 1.998 -11.591 1.00 86.75 83 LEU A O 1
ATOM 688 N N . ASP A 1 84 ? 19.080 2.544 -13.758 1.00 81.19 84 ASP A N 1
ATOM 689 C CA . ASP A 1 84 ? 20.482 2.928 -13.920 1.00 81.19 84 ASP A CA 1
ATOM 690 C C . ASP A 1 84 ? 20.660 4.398 -13.511 1.00 81.19 84 ASP A C 1
ATOM 692 O O . ASP A 1 84 ? 20.447 5.312 -14.310 1.00 81.19 84 ASP A O 1
ATOM 696 N N . MET A 1 85 ? 21.047 4.622 -12.254 1.00 75.62 85 MET A N 1
ATOM 697 C CA . MET A 1 85 ? 21.195 5.961 -11.665 1.00 75.62 85 MET A CA 1
ATOM 698 C C . MET A 1 85 ? 22.305 6.811 -12.302 1.00 75.62 85 MET A C 1
ATOM 700 O O . MET A 1 85 ? 22.382 8.008 -12.034 1.00 75.62 85 MET A O 1
ATOM 704 N N . SER A 1 86 ? 23.153 6.229 -13.159 1.00 73.94 86 SER A N 1
ATOM 705 C CA . SER A 1 86 ? 24.163 6.975 -13.922 1.00 73.94 86 SER A CA 1
ATOM 706 C C . SER A 1 86 ? 23.578 7.730 -15.124 1.00 73.94 86 SER A C 1
ATOM 708 O O . SER A 1 86 ? 24.257 8.553 -15.741 1.00 73.94 86 SER A O 1
ATOM 710 N N . ARG A 1 87 ? 22.309 7.469 -15.464 1.00 72.75 87 ARG A N 1
ATOM 711 C CA . ARG A 1 87 ? 21.599 8.074 -16.595 1.00 72.75 87 ARG A CA 1
ATOM 712 C C . ARG A 1 87 ? 20.487 8.994 -16.104 1.00 72.75 87 ARG A C 1
ATOM 714 O O . ARG A 1 87 ? 19.937 8.816 -15.022 1.00 72.75 87 ARG A O 1
ATOM 721 N N . SER A 1 88 ? 20.089 9.960 -16.933 1.00 74.88 88 SER A N 1
ATOM 722 C CA . SER A 1 88 ? 18.900 10.779 -16.663 1.00 74.88 88 SER A CA 1
ATOM 723 C C . SER A 1 88 ? 17.626 9.961 -16.922 1.00 74.88 88 SER A C 1
ATOM 725 O O . SER A 1 88 ? 16.963 10.084 -17.949 1.00 74.88 88 SER A O 1
ATOM 727 N N . VAL A 1 89 ? 17.310 9.041 -16.008 1.00 76.25 89 VAL A N 1
ATOM 728 C CA . VAL A 1 89 ? 16.208 8.082 -16.173 1.00 76.25 89 VAL A CA 1
ATOM 729 C C . VAL A 1 89 ? 14.852 8.796 -16.207 1.00 76.25 89 VAL A C 1
ATOM 731 O O . VAL A 1 89 ? 13.970 8.404 -16.970 1.00 76.25 89 VAL A O 1
ATOM 734 N N . SER A 1 90 ? 14.722 9.908 -15.480 1.00 76.56 90 SER A N 1
ATOM 735 C CA . SER A 1 90 ? 13.504 10.719 -15.375 1.00 76.56 90 SER A CA 1
ATOM 736 C C . SER A 1 90 ? 13.081 11.433 -16.663 1.00 76.56 90 SER A C 1
ATOM 738 O O . SER A 1 90 ? 11.985 11.978 -16.697 1.00 76.56 90 SER A O 1
ATOM 740 N N . VAL A 1 91 ? 13.875 11.436 -17.735 1.00 82.06 91 VAL A N 1
ATOM 741 C CA . VAL A 1 91 ? 13.467 12.044 -19.022 1.00 82.06 91 VAL A CA 1
ATOM 742 C C . VAL A 1 91 ? 13.272 11.020 -20.139 1.00 82.06 91 VAL A C 1
ATOM 744 O O . VAL A 1 91 ? 12.825 11.364 -21.230 1.00 82.06 91 VAL A O 1
ATOM 747 N N . THR A 1 92 ? 13.576 9.748 -19.876 1.00 87.38 92 THR A N 1
ATOM 748 C CA . THR A 1 92 ? 13.385 8.663 -20.848 1.00 87.38 92 THR A CA 1
ATOM 749 C C . THR A 1 92 ? 12.008 8.026 -20.694 1.00 87.38 92 THR A C 1
ATOM 751 O O . THR A 1 92 ? 11.518 7.862 -19.578 1.00 87.38 92 THR A O 1
ATOM 754 N N . THR A 1 93 ? 11.401 7.579 -21.796 1.00 87.00 93 THR A N 1
ATOM 755 C CA . THR A 1 93 ? 10.110 6.867 -21.763 1.00 87.00 93 THR A CA 1
ATOM 756 C C . THR A 1 93 ? 10.172 5.599 -20.906 1.00 87.00 93 THR A C 1
ATOM 758 O O . THR A 1 93 ? 9.273 5.349 -20.108 1.00 87.00 93 THR A O 1
ATOM 761 N N . ALA A 1 94 ? 11.256 4.822 -21.017 1.00 86.12 94 ALA A N 1
ATOM 762 C CA . ALA A 1 94 ? 11.455 3.610 -20.220 1.00 86.12 94 ALA A CA 1
ATOM 763 C C . ALA A 1 94 ? 11.585 3.920 -18.719 1.00 86.12 94 ALA A C 1
ATOM 765 O O . ALA A 1 94 ? 11.000 3.237 -17.881 1.00 86.12 94 ALA A O 1
ATOM 766 N N . GLY A 1 95 ? 12.313 4.982 -18.368 1.00 87.88 95 GLY A N 1
ATOM 767 C CA . GLY A 1 95 ? 12.439 5.423 -16.986 1.00 87.88 95 GLY A CA 1
ATOM 768 C C . GLY A 1 95 ? 11.131 5.936 -16.396 1.00 87.88 95 GLY A C 1
ATOM 769 O O . GLY A 1 95 ? 10.760 5.526 -15.301 1.00 87.88 95 GLY A O 1
ATOM 770 N N . GLN A 1 96 ? 10.384 6.746 -17.145 1.00 90.00 96 GLN A N 1
ATOM 771 C CA . GLN A 1 96 ? 9.047 7.200 -16.755 1.00 90.00 96 GLN A CA 1
ATOM 772 C C . GLN A 1 96 ? 8.080 6.027 -16.545 1.00 90.00 96 GLN A C 1
ATOM 774 O O . GLN A 1 96 ? 7.369 5.995 -15.545 1.00 90.00 96 GLN A O 1
ATOM 779 N N . CYS A 1 97 ? 8.116 5.011 -17.414 1.00 91.31 97 CYS A N 1
ATOM 780 C CA . CYS A 1 97 ? 7.318 3.795 -17.241 1.00 91.31 97 CYS A CA 1
ATOM 781 C C . CYS A 1 97 ? 7.635 3.064 -15.925 1.00 91.31 97 CYS A C 1
ATOM 783 O O . CYS A 1 97 ? 6.723 2.561 -15.271 1.00 91.31 97 CYS A O 1
ATOM 785 N N . ARG A 1 98 ? 8.913 3.003 -15.525 1.00 91.56 98 ARG A N 1
ATOM 786 C CA . ARG A 1 98 ? 9.327 2.386 -14.253 1.00 91.56 98 ARG A CA 1
ATOM 787 C C . ARG A 1 98 ? 8.965 3.246 -13.043 1.00 91.56 98 ARG A C 1
ATOM 789 O O . ARG A 1 98 ? 8.609 2.694 -12.010 1.00 91.56 98 ARG A O 1
ATOM 796 N N . LEU A 1 99 ? 9.043 4.571 -13.169 1.00 92.31 99 LEU A N 1
ATOM 797 C CA . LEU A 1 99 ? 8.780 5.522 -12.084 1.00 92.31 99 LEU A CA 1
ATOM 798 C C . LEU A 1 99 ? 7.288 5.768 -11.831 1.00 92.31 99 LEU A C 1
ATOM 800 O O . LEU A 1 99 ? 6.922 6.062 -10.697 1.00 92.31 99 LEU A O 1
ATOM 804 N N . ALA A 1 100 ? 6.424 5.637 -12.842 1.00 93.31 100 ALA A N 1
ATOM 805 C CA . ALA A 1 100 ? 4.999 5.962 -12.736 1.00 93.31 100 ALA A CA 1
ATOM 806 C C . ALA A 1 100 ? 4.271 5.310 -11.535 1.00 93.31 100 ALA A C 1
ATOM 808 O O . ALA A 1 100 ? 3.530 6.020 -10.853 1.00 93.31 100 ALA A O 1
ATOM 809 N N . PRO A 1 101 ? 4.500 4.023 -11.189 1.00 93.94 101 PRO A N 1
ATOM 810 C CA . PRO A 1 101 ? 3.886 3.411 -10.009 1.00 93.94 101 PRO A CA 1
ATOM 811 C C . PRO A 1 101 ? 4.280 4.083 -8.687 1.00 93.94 101 PRO A C 1
ATOM 813 O O . PRO A 1 101 ? 3.489 4.073 -7.747 1.00 93.94 101 PRO A O 1
ATOM 816 N N . LEU A 1 102 ? 5.468 4.699 -8.606 1.00 94.62 102 LEU A N 1
ATOM 817 C CA . LEU A 1 102 ? 5.967 5.309 -7.370 1.00 94.62 102 LEU A CA 1
ATOM 818 C C . LEU A 1 102 ? 5.170 6.538 -6.941 1.00 94.62 102 LEU A C 1
ATOM 820 O O . LEU A 1 102 ? 5.154 6.858 -5.758 1.00 94.62 102 LEU A O 1
ATOM 824 N N . ILE A 1 103 ? 4.488 7.206 -7.875 1.00 94.31 103 ILE A N 1
ATOM 825 C CA . ILE A 1 103 ? 3.596 8.320 -7.537 1.00 94.31 103 ILE A CA 1
ATOM 826 C C . ILE A 1 103 ? 2.503 7.819 -6.587 1.00 94.31 103 ILE A C 1
ATOM 828 O O . ILE A 1 103 ? 2.281 8.420 -5.540 1.00 94.31 103 ILE A O 1
ATOM 832 N N . GLN A 1 104 ? 1.877 6.683 -6.915 1.00 94.00 104 GLN A N 1
ATOM 833 C CA . GLN A 1 104 ? 0.835 6.100 -6.074 1.00 94.00 104 GLN A CA 1
ATOM 834 C C . GLN A 1 104 ? 1.403 5.557 -4.761 1.00 94.00 104 GLN A C 1
ATOM 836 O O . GLN A 1 104 ? 0.814 5.800 -3.714 1.00 94.00 104 GLN A O 1
ATOM 841 N N . VAL A 1 105 ? 2.568 4.903 -4.812 1.00 96.56 105 VAL A N 1
ATOM 842 C CA . VAL A 1 105 ? 3.267 4.399 -3.618 1.00 96.56 105 VAL A CA 1
ATOM 843 C C . VAL A 1 105 ? 3.492 5.518 -2.602 1.00 96.56 105 VAL A C 1
ATOM 845 O O . VAL A 1 105 ? 3.218 5.349 -1.422 1.00 96.56 105 VAL A O 1
ATOM 848 N N . ILE A 1 106 ? 3.979 6.682 -3.046 1.00 95.94 106 ILE A N 1
ATOM 849 C CA . ILE A 1 106 ? 4.265 7.819 -2.158 1.00 95.94 106 ILE A CA 1
ATOM 850 C C . ILE A 1 106 ? 2.981 8.346 -1.507 1.00 95.94 106 ILE A C 1
ATOM 852 O O . ILE A 1 106 ? 2.975 8.623 -0.306 1.00 95.94 106 ILE A O 1
ATOM 856 N N . LEU A 1 107 ? 1.901 8.470 -2.283 1.00 95.75 107 LEU A N 1
ATOM 857 C CA . LEU A 1 107 ? 0.608 8.936 -1.780 1.00 95.75 107 LEU A CA 1
ATOM 858 C C . LEU A 1 107 ? 0.022 7.960 -0.752 1.00 95.75 107 LEU A C 1
ATOM 860 O O . LEU A 1 107 ? -0.338 8.377 0.350 1.00 95.75 107 LEU A O 1
ATOM 864 N N . ASP A 1 108 ? -0.015 6.667 -1.080 1.00 96.75 108 ASP A N 1
ATOM 865 C CA . ASP A 1 108 ? -0.582 5.634 -0.211 1.00 96.75 108 ASP A CA 1
ATOM 866 C C . ASP A 1 108 ? 0.270 5.474 1.067 1.00 96.75 108 ASP A C 1
ATOM 868 O O . ASP A 1 108 ? -0.273 5.491 2.173 1.00 96.75 108 ASP A O 1
ATOM 872 N N . CYS A 1 109 ? 1.607 5.442 0.957 1.00 96.62 109 CYS A N 1
ATOM 873 C CA . CYS A 1 109 ? 2.520 5.382 2.107 1.00 96.62 109 CYS A CA 1
ATOM 874 C C . CYS A 1 109 ? 2.334 6.547 3.083 1.00 96.62 109 CYS A C 1
ATOM 876 O O . CYS A 1 109 ? 2.402 6.335 4.294 1.00 96.62 109 CYS A O 1
ATOM 878 N N . SER A 1 110 ? 2.108 7.770 2.586 1.00 96.31 110 SER A N 1
ATOM 879 C CA . SER A 1 110 ? 1.912 8.934 3.458 1.00 96.31 110 SER A CA 1
ATOM 880 C C . SER A 1 110 ? 0.682 8.764 4.349 1.00 96.31 110 SER A C 1
ATOM 882 O O . SER A 1 110 ? 0.743 9.078 5.537 1.00 96.31 110 SER A O 1
ATOM 884 N N . HIS A 1 111 ? -0.420 8.257 3.791 1.00 96.75 111 HIS A N 1
ATOM 885 C CA . HIS A 1 111 ? -1.650 8.009 4.542 1.00 96.75 111 HIS A CA 1
ATOM 886 C C . HIS A 1 111 ? -1.502 6.813 5.486 1.00 96.75 111 HIS A C 1
ATOM 888 O O . HIS A 1 111 ? -1.810 6.923 6.672 1.00 96.75 111 HIS A O 1
ATOM 894 N N . LEU A 1 112 ? -0.972 5.691 4.988 1.00 96.81 112 LEU A N 1
ATOM 895 C CA . LEU A 1 112 ? -0.766 4.481 5.788 1.00 96.81 112 LEU A CA 1
ATOM 896 C C . LEU A 1 112 ? 0.137 4.745 6.996 1.00 96.81 112 LEU A C 1
ATOM 898 O O . LEU A 1 112 ? -0.162 4.277 8.094 1.00 96.81 112 LEU A O 1
ATOM 902 N N . TYR A 1 113 ? 1.214 5.515 6.823 1.00 96.56 113 TYR A N 1
ATOM 903 C CA . TYR A 1 113 ? 2.114 5.875 7.917 1.00 96.56 113 TYR A CA 1
ATOM 904 C C . TYR A 1 113 ? 1.417 6.736 8.978 1.00 96.56 113 TYR A C 1
ATOM 906 O O . TYR A 1 113 ? 1.497 6.415 10.164 1.00 96.56 113 TYR A O 1
ATOM 914 N N . ASP A 1 114 ? 0.699 7.786 8.565 1.00 96.25 114 ASP A N 1
ATOM 915 C CA . ASP A 1 114 ? -0.047 8.654 9.484 1.00 96.25 114 ASP A CA 1
ATOM 916 C C . ASP A 1 114 ? -1.073 7.858 10.311 1.00 96.25 114 ASP A C 1
ATOM 918 O O . ASP A 1 114 ? -1.101 7.950 11.542 1.00 96.25 114 ASP A O 1
ATOM 922 N N . TYR A 1 115 ? -1.854 6.990 9.662 1.00 96.06 115 TYR A N 1
ATOM 923 C CA . TYR A 1 115 ? -2.829 6.140 10.348 1.00 96.06 115 TYR A CA 1
ATOM 924 C C . TYR A 1 115 ? -2.178 5.134 11.282 1.00 96.06 115 TYR A C 1
ATOM 926 O O . TYR A 1 115 ? -2.618 4.990 12.421 1.00 96.06 115 TYR A O 1
ATOM 934 N N . THR A 1 116 ? -1.095 4.492 10.852 1.00 94.88 116 THR A N 1
ATOM 935 C CA . THR A 1 116 ? -0.372 3.528 11.686 1.00 94.88 116 THR A CA 1
ATOM 936 C C . THR A 1 116 ? 0.141 4.183 12.968 1.00 94.88 116 THR A C 1
ATOM 938 O O . THR A 1 116 ? -0.017 3.619 14.048 1.00 94.88 116 THR A O 1
ATOM 941 N N . VAL A 1 117 ? 0.693 5.398 12.893 1.00 95.00 117 VAL A N 1
ATOM 942 C CA . VAL A 1 117 ? 1.143 6.142 14.081 1.00 95.00 117 VAL A CA 1
ATOM 943 C C . VAL A 1 117 ? -0.027 6.440 15.023 1.00 95.00 117 VAL A C 1
ATOM 945 O O . VAL A 1 117 ? 0.072 6.186 16.225 1.00 95.00 117 VAL A O 1
ATOM 948 N N . LYS A 1 118 ? -1.159 6.922 14.497 1.00 93.56 118 LYS A N 1
ATOM 949 C CA . LYS A 1 118 ? -2.364 7.214 15.296 1.00 93.56 118 LYS A CA 1
ATOM 950 C C . LYS A 1 118 ? -2.929 5.966 15.973 1.00 93.56 118 LYS A C 1
ATOM 952 O O . LYS A 1 118 ? -3.265 6.004 17.158 1.00 93.56 118 LYS A O 1
ATOM 957 N N . LEU A 1 119 ? -3.000 4.856 15.245 1.00 92.81 119 LEU A N 1
ATOM 958 C CA . LEU A 1 119 ? -3.463 3.577 15.774 1.00 92.81 119 LEU A CA 1
ATOM 959 C C . LEU A 1 119 ? -2.519 3.036 16.852 1.00 92.81 119 LEU A C 1
ATOM 961 O O . LEU A 1 119 ? -2.988 2.585 17.893 1.00 92.81 119 LEU A O 1
ATOM 965 N N . LEU A 1 120 ? -1.200 3.153 16.668 1.00 91.88 120 LEU A N 1
ATOM 966 C CA . LEU A 1 120 ? -0.223 2.769 17.689 1.00 91.88 120 LEU A CA 1
ATOM 967 C C . LEU A 1 120 ? -0.376 3.587 18.976 1.00 91.88 120 LEU A C 1
ATOM 969 O O . LEU A 1 120 ? -0.322 3.012 20.062 1.00 91.88 120 LEU A O 1
ATOM 973 N N . PHE A 1 121 ? -0.617 4.900 18.882 1.00 91.06 121 PHE A N 1
ATOM 974 C CA . PHE A 1 121 ? -0.909 5.719 20.064 1.00 91.06 121 PHE A CA 1
ATOM 975 C C . PHE A 1 121 ? -2.186 5.266 20.778 1.00 91.06 121 PHE A C 1
ATOM 977 O O . PHE A 1 121 ? -2.200 5.184 22.007 1.00 91.06 121 PHE A O 1
ATOM 984 N N . LYS A 1 122 ? -3.240 4.917 20.032 1.00 88.12 122 LYS A N 1
ATOM 985 C CA . LYS A 1 122 ? -4.482 4.377 20.607 1.00 88.12 122 LYS A CA 1
ATOM 986 C C . LYS A 1 122 ? -4.258 3.044 21.302 1.00 88.12 122 LYS A C 1
ATOM 988 O O . LYS A 1 122 ? -4.637 2.900 22.460 1.00 88.12 122 LYS A O 1
ATOM 993 N N . LEU A 1 123 ? -3.586 2.109 20.638 1.00 89.44 123 LEU A N 1
ATOM 994 C CA . LEU A 1 123 ? -3.236 0.812 21.214 1.00 89.44 123 LEU A CA 1
ATOM 995 C C . LEU A 1 123 ? -2.389 0.962 22.477 1.00 89.44 123 LEU A C 1
ATOM 997 O O . LEU A 1 123 ? -2.619 0.259 23.450 1.00 89.44 123 LEU A 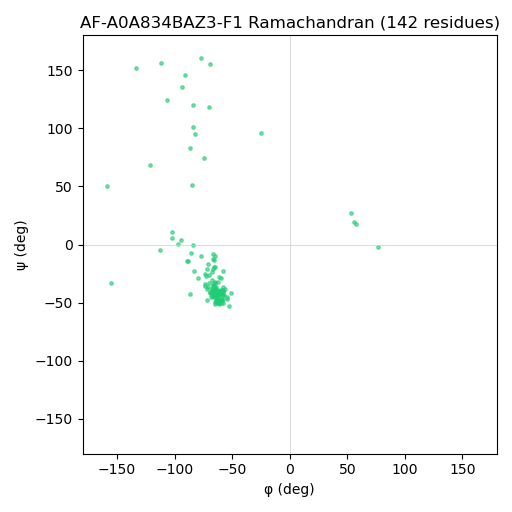O 1
ATOM 1001 N N . HIS A 1 124 ? -1.452 1.910 22.493 1.00 85.00 124 HIS A N 1
ATOM 1002 C CA . HIS A 1 124 ? -0.669 2.213 23.686 1.00 85.00 124 HIS A CA 1
ATOM 1003 C C . HIS A 1 124 ? -1.526 2.809 24.818 1.00 85.00 124 HIS A C 1
ATOM 1005 O O . HIS A 1 124 ? -1.261 2.550 25.989 1.00 85.00 124 HIS A O 1
ATOM 1011 N N . SER A 1 125 ? -2.534 3.625 24.493 1.00 83.50 125 SER A N 1
ATOM 1012 C CA . SER A 1 125 ? -3.440 4.222 25.487 1.00 83.50 125 SER A CA 1
ATOM 1013 C C . SER A 1 125 ? -4.436 3.223 26.092 1.00 83.50 125 SER A C 1
ATOM 1015 O O . SER A 1 125 ? -4.864 3.395 27.231 1.00 83.50 125 SER A O 1
ATOM 1017 N N . CYS A 1 126 ? -4.779 2.163 25.357 1.00 71.25 126 CYS A N 1
ATOM 1018 C CA . CYS A 1 126 ? -5.582 1.044 25.834 1.00 71.25 126 CYS A CA 1
ATOM 1019 C C . CYS A 1 126 ? -4.659 0.013 26.510 1.00 71.25 126 CYS A C 1
ATOM 1021 O O . CYS A 1 126 ? -4.216 -0.921 25.857 1.00 71.25 126 CYS A O 1
ATOM 1023 N N . GLU A 1 127 ? -4.313 0.217 27.784 1.00 59.47 127 GLU A N 1
ATOM 1024 C CA . GLU A 1 127 ? -3.367 -0.593 28.582 1.00 59.47 127 GLU A CA 1
ATOM 1025 C C . GLU A 1 127 ? -3.164 -2.069 28.151 1.00 59.47 127 GLU A C 1
ATOM 1027 O O . GLU A 1 127 ? -3.899 -2.936 28.598 1.00 59.47 127 GLU A O 1
ATOM 1032 N N . TYR A 1 128 ? -2.123 -2.368 27.354 1.00 54.09 128 TYR A N 1
ATOM 1033 C CA . TYR A 1 128 ? -1.498 -3.704 27.193 1.00 54.09 128 TYR A CA 1
ATOM 1034 C C . TYR A 1 128 ? -0.061 -3.565 26.635 1.00 54.09 128 TYR A C 1
ATOM 1036 O O . TYR A 1 128 ? 0.355 -4.188 25.653 1.00 54.09 128 TYR A O 1
ATOM 1044 N N . THR A 1 129 ? 0.747 -2.711 27.263 1.00 55.53 129 THR A N 1
ATOM 1045 C CA . THR A 1 129 ? 2.056 -2.266 26.749 1.00 55.53 129 THR A CA 1
ATOM 1046 C C . THR A 1 129 ? 3.217 -3.215 27.084 1.00 55.53 129 THR A C 1
ATOM 1048 O O . THR A 1 129 ? 4.243 -2.789 27.608 1.00 55.53 129 THR A O 1
ATOM 1051 N N . SER A 1 130 ? 3.097 -4.518 26.803 1.00 55.62 130 SER A N 1
ATOM 1052 C CA . SER A 1 130 ? 4.259 -5.440 26.865 1.00 55.62 130 SER A CA 1
ATOM 1053 C C . SER A 1 130 ? 4.142 -6.692 25.987 1.00 55.62 130 SER A C 1
ATOM 1055 O O . SER A 1 130 ? 5.147 -7.139 25.431 1.00 55.62 130 SER A O 1
ATOM 1057 N N . GLN A 1 131 ? 2.942 -7.245 25.791 1.00 56.16 131 GLN A N 1
ATOM 1058 C CA . GLN A 1 131 ? 2.773 -8.503 25.045 1.00 56.16 131 GLN A CA 1
ATOM 1059 C C . GLN A 1 131 ? 2.655 -8.288 23.527 1.00 56.16 131 GLN A C 1
ATOM 1061 O O . GLN A 1 131 ? 3.342 -8.954 22.756 1.00 56.16 131 GLN A O 1
ATOM 1066 N N . ILE A 1 132 ? 1.893 -7.280 23.096 1.00 59.62 132 ILE A N 1
ATOM 1067 C CA . ILE A 1 132 ? 1.619 -7.016 21.673 1.00 59.62 132 ILE A CA 1
ATOM 1068 C C . ILE A 1 132 ? 2.860 -6.517 20.914 1.00 59.62 132 ILE A C 1
ATOM 1070 O O . ILE A 1 132 ? 3.133 -6.961 19.800 1.00 59.62 132 ILE A O 1
ATOM 1074 N N . PHE A 1 133 ? 3.657 -5.627 21.513 1.00 57.91 133 PHE A N 1
ATOM 1075 C CA . PHE A 1 133 ? 4.884 -5.133 20.874 1.00 57.91 133 PHE A CA 1
ATOM 1076 C C . PHE A 1 133 ? 5.925 -6.253 20.706 1.00 57.91 133 PHE A C 1
ATOM 1078 O O . PHE A 1 133 ? 6.614 -6.323 19.687 1.00 57.91 133 PHE A O 1
ATOM 1085 N N . SER A 1 134 ? 5.980 -7.178 21.670 1.00 57.12 134 SER A N 1
ATOM 1086 C CA . SER A 1 134 ? 6.823 -8.374 21.605 1.00 57.12 134 SER A CA 1
ATOM 1087 C C . SER A 1 134 ? 6.361 -9.341 20.511 1.00 57.12 134 SER A C 1
ATOM 1089 O O . SER A 1 134 ? 7.201 -9.878 19.794 1.00 57.12 134 SER A O 1
ATOM 1091 N N . GLU A 1 135 ? 5.051 -9.521 20.312 1.00 59.38 135 GLU A N 1
ATOM 1092 C CA . GLU A 1 135 ? 4.505 -10.35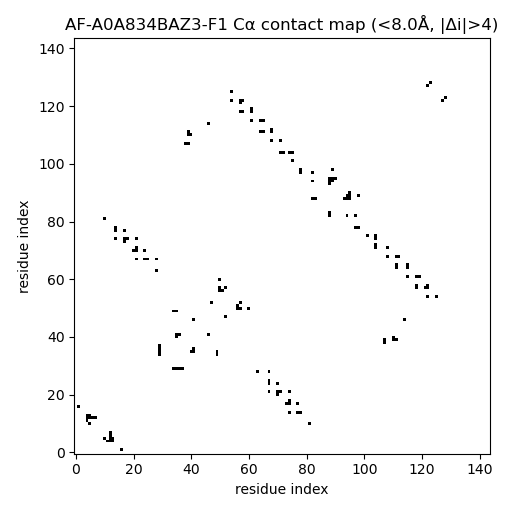7 19.230 1.00 59.38 135 GLU A CA 1
ATOM 1093 C C . GLU A 1 135 ? 4.665 -9.731 17.836 1.00 59.38 135 GLU A C 1
ATOM 1095 O O . GLU A 1 135 ? 5.003 -10.439 16.886 1.00 59.38 135 GLU A O 1
ATOM 1100 N N . LEU A 1 136 ? 4.504 -8.409 17.702 1.00 60.78 136 LEU A N 1
ATOM 1101 C CA . LEU A 1 136 ? 4.766 -7.679 16.454 1.00 60.78 136 LEU A CA 1
ATOM 1102 C C . LEU A 1 136 ? 6.245 -7.770 16.046 1.00 60.78 136 LEU A C 1
ATOM 1104 O O . LEU A 1 136 ? 6.560 -8.047 14.885 1.00 60.78 136 LEU A O 1
ATOM 1108 N N . LEU A 1 137 ? 7.164 -7.604 17.004 1.00 58.28 137 LEU A N 1
ATOM 1109 C CA . LEU A 1 137 ? 8.597 -7.807 16.776 1.00 58.28 137 LEU A CA 1
ATOM 1110 C C . LEU A 1 137 ? 8.938 -9.278 16.497 1.00 58.28 137 LEU A C 1
ATOM 1112 O O . LEU A 1 137 ? 9.782 -9.554 15.643 1.00 58.28 137 LEU A O 1
ATOM 1116 N N . ALA A 1 138 ? 8.279 -10.225 17.170 1.00 59.69 138 ALA A N 1
ATOM 1117 C CA . ALA A 1 138 ? 8.489 -11.655 16.952 1.00 59.69 138 ALA A CA 1
ATOM 1118 C C . ALA A 1 138 ? 8.030 -12.101 15.556 1.00 59.69 138 ALA A C 1
ATOM 1120 O O . ALA A 1 138 ? 8.750 -12.850 14.900 1.00 59.69 138 ALA A O 1
ATOM 1121 N N . ARG A 1 139 ? 6.893 -11.598 15.056 1.00 59.97 139 ARG A N 1
ATOM 1122 C CA . ARG A 1 139 ? 6.422 -11.894 13.693 1.00 59.97 139 ARG A CA 1
ATOM 1123 C C . ARG A 1 139 ? 7.332 -11.303 12.617 1.00 59.97 139 ARG A C 1
ATOM 1125 O O . ARG A 1 139 ? 7.608 -11.987 11.638 1.00 59.97 139 ARG A O 1
ATOM 1132 N N . ARG A 1 140 ? 7.879 -10.095 12.813 1.00 59.44 140 ARG A N 1
ATOM 1133 C CA . ARG A 1 140 ? 8.857 -9.515 11.868 1.00 59.44 140 ARG A CA 1
ATOM 1134 C C . ARG A 1 140 ? 10.197 -10.249 11.840 1.00 59.44 140 ARG A C 1
ATOM 1136 O O . ARG A 1 140 ? 10.829 -10.292 10.792 1.00 59.44 140 ARG A O 1
ATOM 1143 N N . ARG A 1 141 ? 10.631 -10.853 12.950 1.00 45.84 141 ARG A N 1
ATOM 1144 C CA . ARG A 1 141 ? 11.893 -11.616 12.998 1.00 45.84 141 ARG A CA 1
ATOM 1145 C C . ARG A 1 141 ? 11.857 -12.946 12.243 1.00 45.84 141 ARG A C 1
ATOM 1147 O O . ARG A 1 141 ? 12.918 -13.495 11.991 1.00 45.84 141 ARG A O 1
ATOM 1154 N N . ILE A 1 142 ? 10.674 -13.470 11.921 1.00 45.69 142 ILE A N 1
ATOM 1155 C CA . ILE A 1 142 ? 10.520 -14.754 11.213 1.00 45.69 142 ILE A CA 1
ATOM 1156 C C . ILE A 1 142 ? 10.511 -14.554 9.682 1.00 45.69 142 ILE A C 1
ATOM 1158 O O . ILE A 1 142 ? 10.702 -15.512 8.939 1.00 45.69 142 ILE A O 1
ATOM 1162 N N . SER A 1 143 ? 10.346 -13.314 9.204 1.00 42.62 143 SER A N 1
ATOM 1163 C CA . SER A 1 143 ? 10.238 -12.982 7.773 1.00 42.62 143 SER A CA 1
ATOM 1164 C C . SER A 1 143 ? 11.516 -12.397 7.143 1.00 42.62 143 SER A C 1
ATOM 1166 O O . SER A 1 143 ? 11.467 -11.995 5.981 1.00 42.62 143 SER A O 1
ATOM 1168 N N . ALA A 1 144 ? 12.638 -12.343 7.872 1.00 39.69 144 ALA A N 1
ATOM 1169 C CA . ALA A 1 144 ? 13.953 -11.892 7.389 1.00 39.69 144 ALA A CA 1
ATOM 1170 C C . ALA A 1 144 ? 14.958 -13.050 7.384 1.00 39.69 144 ALA A C 1
ATOM 1172 O O . ALA A 1 144 ? 15.753 -13.128 6.420 1.00 39.69 144 ALA A O 1
#

Foldseek 3Di:
DLVPLPPPPLLVSVLVVLVVVLVVLLVVLCVVQVLQDSLRDDDPVSLCVSQVVDLVSLLVNLVSLVVNLVSLVVSVVSLVVSDPPVDPLVVDPNSCVSCVVNVSSVSSNVSSVVSSVVSVVVNVVVPDPDPSVVVVVVVVVVVD

Mean predicted aligned error: 8.27 Å

InterPro domains:
  IPR011417 AP180 N-terminal homology (ANTH) domain [PF07651] (1-126)
  IPR030224 Sla2 family [PTHR10407] (1-127)

Organism: NCBI:txid89673

Nearest PDB structures (foldseek):
  7ost-assembly1_AAA  TM=8.814E-01  e=4.273E-09  Rattus norvegicus
  6o1q-assembly1_A  TM=7.111E-01  e=1.068E+00  Homo sapiens
  8zgt-assembly1_B  TM=7.832E-01  e=5.514E+00  Rattus norvegicus
  8d9p-assembly1_A  TM=3.428E-01  e=4.267E+00  synthetic construct

Solvent-accessible surface area (backbone atoms only — not comparable to full-atom values): 8367 Å² total; per-residue (Å²): 128,74,82,75,36,74,74,47,93,84,52,54,34,57,54,52,52,46,49,53,50,38,53,48,49,52,53,52,49,40,69,76,38,71,85,54,50,97,81,57,78,70,54,73,67,57,56,48,60,69,23,68,86,36,69,68,45,40,49,52,54,42,52,55,44,49,57,45,48,51,41,43,52,51,39,50,53,53,44,58,73,72,52,65,81,93,49,77,38,85,77,35,73,70,36,41,65,59,47,56,63,49,60,56,41,55,56,51,45,54,44,46,50,54,50,43,54,54,43,50,53,49,53,57,69,56,85,56,88,62,63,57,65,52,50,55,52,52,58,55,66,76,78,114

Secondary structure (DSSP, 8-state):
-GGGGGG-TTSHHHHHHHHHHHHHHHHHHHHH-TTS-TT----HHHHHHHTTT-HHHHHHHHHHHHHHHHHHHHHHHHHHHTS-TTS-GGGSHHHHHHHHHHHHHHHHHHHHHHHHHHHHHHHHHSS-TTHHHHHHHHHHHT--

Radius of gyration: 17.84 Å; Cα contacts (8 Å, |Δi|>4): 87; chains: 1; bounding box: 40×30×50 Å

Sequence (144 aa):
MSRMWGHLSEGYGQLCSIYLKLLRTKMEYHTKNPRFPGNLQMSDRQLDEAGESDVNNFFQLTVEMFDYLECELNLFQTVFNSLDMSRSVSVTTAGQCRLAPLIQVILDCSHLYDYTVKLLFKLHSCEYTSQIFSELLARRRISA

pLDDT: mean 84.95, std 15.45, range [39.69, 97.25]

=== Feature glossary ===
A reading guide for the features in this record.

Start from the sequence.

  · This is the polypeptide sequence — one letter per residue, N-terminus first. Length ranges from a few dozen residues for small domains to over a thousand for large multi-domain proteins.

Fold it, and you get atomic coordinates and the backbone conformation that goes with them.

  · Structure coordinates are given as an mmCIF _atom_site loop: one row per atom with element, residue name, chain id, sequence number, and x/y/z position in Å. Only the four main-chain atoms per residue are included here; side chains are omitted to keep the record compact.

  · Backbone dihedral angles. Every residue except chain termini has a φ (preceding-C → N → Cα → C) and a ψ (N → Cα → C → next-N). They are reported in degrees following the IUPAC sign convention. Secondary structure is essentially a statement about which (φ, ψ) basin each residue occupies.

  · The SS8 string is DSSP's per-residue secondary-structure call. α-helix (H) means an i→i+4 H-bond ladder; β-strand (E) means the residue participates in a β-sheet; 3₁₀ (G) and π (I) are tighter and wider helices; T/S are turns/bends; '-' is loop.

  · SS3 is a coarse helix/strand/coil call (letters a/b/c) made by the P-SEA algorithm from inter-Cα distanc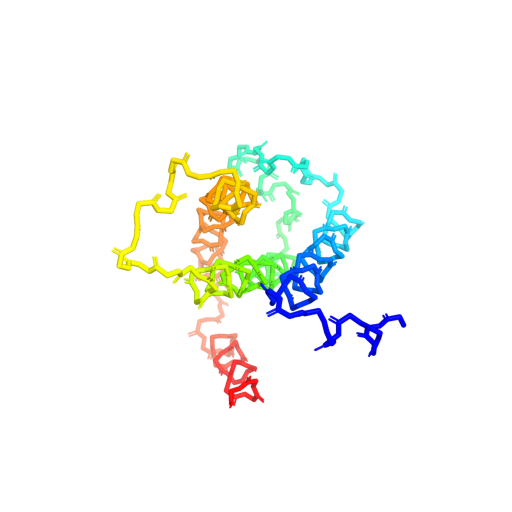es and dihedrals. It is less detailed than DSSP but needs only Cα positions.

Summarize the fold with a handful of shape descriptors and a per-residue structural alphabet.

  · Radius of gyration (Rg) is the root-mean-square distance of Cα atoms from their centroid — a single number for overall size and compactness. A globular domain of N residues has Rg ≈ 2.2·N^0.38 Å; an extended or disordered chain has a much larger Rg. The Cα contact count is the number of residue pairs whose Cα atoms are within 8 Å and are more than four positions apart in sequence — a standard proxy for tertiary packing density. The bounding box is the smallest axis-aligned box enclosing all Cα atoms.

  · The Foldseek 3Di string encodes local tertiary geometry as a 20-letter alphabet — one character per residue — derived from the relative positions of nearby Cα atoms. Unlike the amino-acid sequence, 3Di is a direct function of the 3D structure, so two proteins with the same fold have similar 3Di strings even at low sequence identity.

  · Solvent-accessible surface area (SASA) is t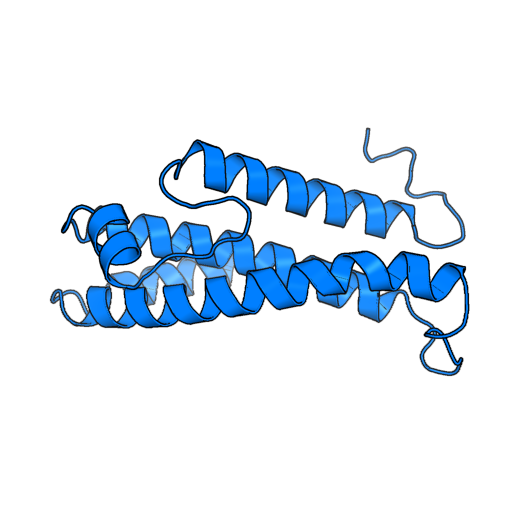he area in Å² traced out by the centre of a 1.4 Å probe sphere (a water molecule) rolled over the protein's van der Waals surface (Shrake–Rupley / Lee–Richards construction). Buried residues have near-zero SASA; fully exposed residues can exceed 200 Å². The total SASA scales roughly with the number of surface residues.

Ask how reliable the model is.

  · pLDDT (predicted Local Distance Difference Test) is AlphaFold's per-residue confidence score, ranging from 0 to 100. Values above 90 indicate high confidence (typically well-packed cores); 70–90 is confident; 50–70 low confidence; below 50 usually means the region is disordered or the prediction is unreliable there. AlphaFold stores pLDDT in the mmCIF B-factor column.

  · B-factor (Debye–Waller factor) reflects atomic displacement in the crystal lattice. It is an experimental observable (units Å²), not a prediction; low values mean the atom is pinned down, high values mean it moves or is heterogeneous across the crystal.

  · Predicted Aligned Error (PAE) is an AlphaFold confidence matrix: entry (i, j) is the expected error in the position of residue j, in ångströms, when the prediction is superimposed on the true structure at residue i. Low PAE within a block of residues means that block is internally rigid and well-predicted; high PAE between two blocks means their relative placement is uncertain even if each block individually is confident.

Place it in context: what it resembles, what it is annotated as, and how it looks.

  · Nearest PDB neighbors are the top structural matches found by Foldseek when searching this structure against the entire Protein Data Bank. Each hit reports a TM-score (0 to 1; >0.5 almost always implies the same fold) and an E-value. These are *structural* homologs — they may share no detectable sequence similarity.

  · Functional annotations link the protein to curated databases. InterPro entries identify conserved domains and families by matching the sequence against member-database signatures (Pfam, PROSITE, CDD, …). Gene Ontology (GO) terms describe molecular function, biological process, and cellular component in a controlled vocabulary. CATH places the structure in a hierarchical fold classification (Class/Architecture/Topology/Homologous-superfamily). The organism is the source species.

  · Three diagnostic plots accompany the record. The Cα contact map visualizes the tertiary structure as a 2D adjacency matrix (8 Å cutoff, sequence-local contacts suppressed). The Ramachandran plot shows the di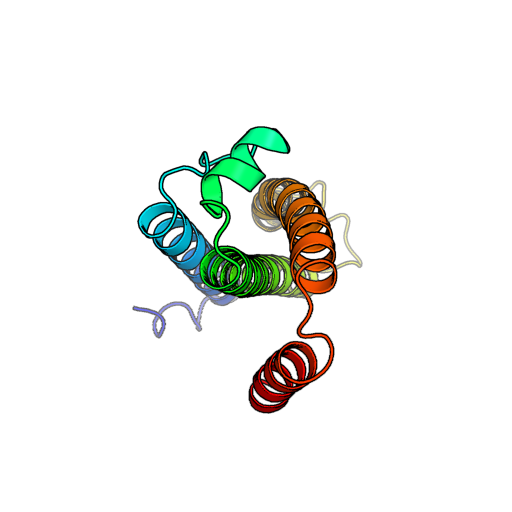stribution of backbone (φ, ψ) torsions, with points in the α and β basins reflecting secondary structure content. The PAE plot shows AlphaFold's inter-residue confidence as a color matrix.

  · Six rendered views show the 3D structure from the faces of a cube — i.e. along ±x, ±y, ±z. Rendering representation is drawn randomly per protein from cartoon (secondary-structure ribbons), sticks (backbone bonds), or molecular surface; coloring is either N→C rainbow (blue at the N-terminus through red at the C-terminus) or one color per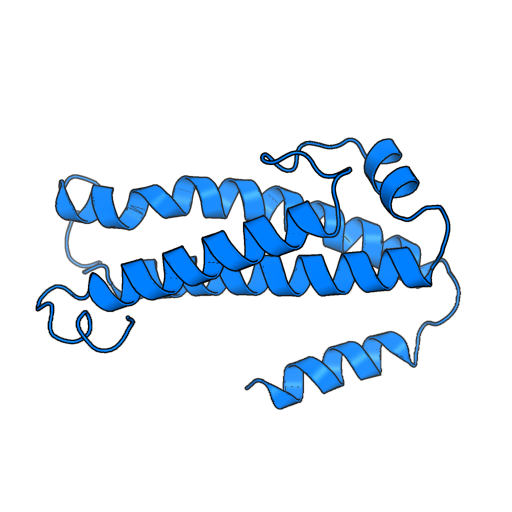 chain.